Protein AF-A0A7C2IXJ1-F1 (afdb_monomer)

Nearest PDB structures (foldseek):
  2lq8-assembly1_A  TM=8.793E-01  e=2.655E-02  Thermotoga maritima
  9bcu-assembly1_G  TM=8.445E-01  e=6.177E-02  Thermococcus kodakarensis
  3p8b-assembly1_B  TM=8.649E-01  e=1.085E-01  Pyrococcus furiosus
  7zs1-assembly1_A  TM=6.566E-01  e=6.950E-01  Candidatus Kuenenia
  5gl6-assembly2_B  TM=5.160E-01  e=2.143E+00  Mycolicibacterium smegmatis MC2 155

Secondary structure (DSSP, 8-state):
---B-TTSPBP-TT-EEEE-SSS-EEEEEEEEEGGGTEEEEEEEETTEEEEEEEEGGGEEEPPP-

Foldseek 3Di:
DFAAALVRHTDDFQFWKWFQDVVIFIFTFHADDVVVQWTWTWTQDPVGIDIDIDHRHRIDTDDDD

Radius of gyration: 10.87 Å; Cα contacts (8 Å, |Δi|>4): 146; chains: 1; bounding box: 26×19×26 Å

pLDDT: mean 93.76, std 5.7, range [65.94, 97.75]

Solvent-accessible surface area (backbone atoms only — not comparable to full-atom values): 3792 Å² total; per-residue (Å²): 125,87,44,40,25,70,84,68,48,81,62,53,66,73,39,44,31,37,38,75,51,92,78,67,45,59,29,32,28,70,42,74,42,56,96,74,49,31,31,33,30,41,31,75,53,97,93,44,78,46,81,41,82,43,48,32,73,44,30,42,81,48,78,82,132

Structure (mmCIF, N/CA/C/O backbone):
data_AF-A0A7C2IXJ1-F1
#
_entry.id   AF-A0A7C2IXJ1-F1
#
loop_
_atom_site.group_PDB
_atom_site.id
_atom_site.type_symbol
_atom_site.label_atom_id
_atom_site.label_alt_id
_atom_site.label_comp_id
_atom_site.label_asym_id
_atom_site.label_entity_id
_atom_site.label_seq_id
_atom_site.pdbx_PDB_ins_code
_atom_site.Cartn_x
_atom_site.Cartn_y
_atom_site.Cartn_z
_atom_site.occupancy
_atom_site.B_iso_or_equiv
_atom_site.auth_seq_id
_atom_site.auth_comp_id
_atom_site.auth_asym_id
_atom_site.auth_atom_id
_atom_site.pdbx_PDB_model_num
ATOM 1 N N . MET A 1 1 ? -10.159 7.361 11.755 1.00 74.12 1 MET A N 1
ATOM 2 C CA . MET A 1 1 ? -10.496 6.121 11.025 1.00 74.12 1 MET A CA 1
ATOM 3 C C . MET A 1 1 ? -9.220 5.538 10.458 1.00 74.12 1 MET A C 1
ATOM 5 O O . MET A 1 1 ? -8.485 6.270 9.803 1.00 74.12 1 MET A O 1
ATOM 9 N N . THR A 1 2 ? -8.958 4.267 10.749 1.00 86.88 2 THR A N 1
ATOM 10 C CA . THR A 1 2 ? -7.839 3.499 10.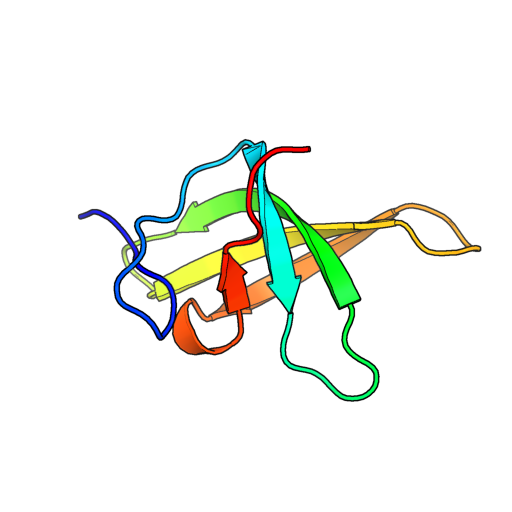188 1.00 86.88 2 THR A CA 1
ATOM 11 C C . THR A 1 2 ? -8.248 2.970 8.819 1.00 86.88 2 THR A C 1
ATOM 13 O O . THR A 1 2 ? -9.362 2.466 8.667 1.00 86.88 2 THR A O 1
ATOM 16 N N . LEU A 1 3 ? -7.381 3.133 7.823 1.00 93.44 3 LEU A N 1
ATOM 17 C CA . LEU A 1 3 ? -7.596 2.592 6.486 1.00 93.44 3 LEU A CA 1
ATOM 18 C C . LEU A 1 3 ? -6.985 1.192 6.424 1.00 93.44 3 LEU A C 1
ATOM 20 O O . LEU A 1 3 ? -5.918 0.979 6.995 1.00 93.44 3 LEU A O 1
ATOM 24 N N . HIS A 1 4 ? -7.649 0.266 5.744 1.00 96.75 4 HIS A N 1
ATOM 25 C CA . HIS A 1 4 ? -7.180 -1.109 5.609 1.00 96.75 4 HIS A CA 1
ATOM 26 C C . HIS A 1 4 ? -7.004 -1.454 4.136 1.00 96.75 4 HIS A C 1
ATOM 28 O O . HIS A 1 4 ? -7.731 -0.921 3.297 1.00 96.75 4 HIS A O 1
ATOM 34 N N . ASP A 1 5 ? -6.048 -2.324 3.836 1.00 95.88 5 ASP A N 1
ATOM 35 C CA . ASP A 1 5 ? -5.927 -2.919 2.512 1.00 95.88 5 ASP A CA 1
ATOM 36 C C . ASP A 1 5 ? -7.084 -3.899 2.236 1.00 95.88 5 ASP A C 1
ATOM 38 O O . ASP A 1 5 ? -7.975 -4.110 3.069 1.00 95.88 5 ASP A O 1
ATOM 42 N N . ARG A 1 6 ? -7.074 -4.538 1.064 1.00 92.88 6 ARG A N 1
ATOM 43 C CA . ARG A 1 6 ? -8.139 -5.474 0.673 1.00 92.88 6 ARG A CA 1
ATOM 44 C C . ARG A 1 6 ? -8.247 -6.739 1.536 1.00 92.88 6 ARG A C 1
ATOM 46 O O . ARG A 1 6 ? -9.249 -7.443 1.444 1.00 92.88 6 ARG A O 1
ATOM 53 N N . HIS A 1 7 ? -7.233 -7.036 2.344 1.00 94.62 7 HIS A N 1
ATOM 54 C CA . HIS A 1 7 ? -7.199 -8.165 3.273 1.00 94.62 7 HIS A CA 1
ATOM 55 C C . HIS A 1 7 ? -7.536 -7.748 4.710 1.00 94.62 7 HIS A C 1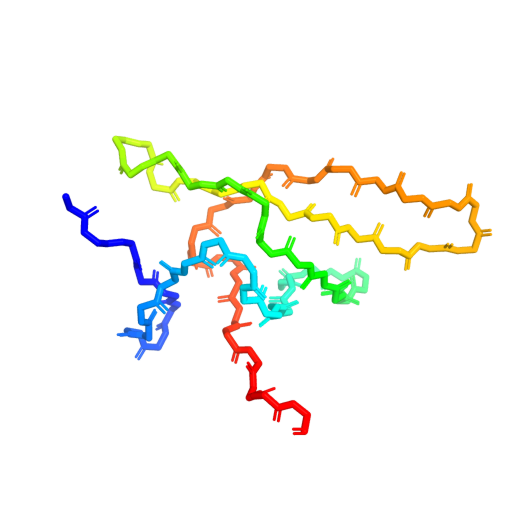
ATOM 57 O O . HIS A 1 7 ? -7.465 -8.572 5.620 1.00 94.62 7 HIS A O 1
ATOM 63 N N . GLY A 1 8 ? -7.914 -6.485 4.928 1.00 94.88 8 GLY A N 1
ATOM 64 C CA . GLY A 1 8 ? -8.205 -5.959 6.256 1.00 94.88 8 GLY A CA 1
ATOM 65 C C . GLY A 1 8 ? -6.952 -5.606 7.059 1.00 94.88 8 GLY A C 1
ATOM 66 O O . GLY A 1 8 ? -7.064 -5.376 8.260 1.00 94.88 8 GLY A O 1
ATOM 67 N N . GLN A 1 9 ? -5.771 -5.539 6.435 1.00 95.31 9 GLN A N 1
ATOM 68 C CA . GLN A 1 9 ? -4.540 -5.149 7.122 1.00 95.31 9 GLN A CA 1
ATOM 69 C C . GLN A 1 9 ? -4.466 -3.627 7.269 1.00 95.31 9 GLN A C 1
ATOM 71 O O . GLN A 1 9 ? -4.692 -2.913 6.289 1.00 95.31 9 GLN A O 1
ATOM 76 N N . PRO A 1 10 ? -4.138 -3.093 8.457 1.00 95.75 10 PRO A N 1
ATOM 77 C CA . PRO A 1 10 ? -4.075 -1.655 8.667 1.00 95.75 10 PRO A CA 1
ATOM 78 C C . PRO A 1 10 ? -2.922 -1.031 7.871 1.00 95.75 10 PRO A C 1
ATOM 80 O O . PRO A 1 10 ? -1.771 -1.464 7.934 1.00 95.75 10 PRO A O 1
ATOM 83 N N . LEU A 1 11 ? -3.230 0.037 7.141 1.00 95.88 11 LEU A N 1
ATOM 84 C CA . LEU A 1 11 ? -2.257 0.823 6.391 1.00 95.88 11 LEU A CA 1
ATOM 85 C C . LEU A 1 11 ? -1.780 2.012 7.230 1.00 95.88 11 LEU A C 1
ATOM 87 O O . LEU A 1 11 ? -2.582 2.717 7.847 1.00 95.88 11 LEU A O 1
ATOM 91 N N . ALA A 1 12 ? -0.473 2.272 7.197 1.00 96.25 12 ALA A N 1
ATOM 92 C CA . ALA A 1 12 ? 0.163 3.411 7.850 1.00 96.25 12 ALA A CA 1
ATOM 93 C C . ALA A 1 12 ? 1.264 4.008 6.954 1.00 96.25 12 ALA A C 1
ATOM 95 O O . ALA A 1 12 ? 1.830 3.289 6.127 1.00 96.25 12 ALA A O 1
ATOM 96 N N . PRO A 1 13 ? 1.594 5.308 7.093 1.00 96.81 13 PRO A N 1
ATOM 97 C CA . PRO A 1 13 ? 2.798 5.866 6.483 1.00 96.81 13 PRO A CA 1
ATOM 98 C C . PRO A 1 13 ? 4.055 5.068 6.868 1.00 96.81 13 PRO A C 1
ATOM 100 O O . PRO A 1 13 ? 4.188 4.641 8.011 1.00 96.81 13 PRO A O 1
ATOM 103 N N . GLY A 1 14 ? 4.959 4.860 5.911 1.00 96.06 14 GLY A N 1
ATOM 104 C CA . GLY A 1 14 ? 6.157 4.026 6.041 1.00 96.06 14 GLY A CA 1
ATOM 105 C C . GLY A 1 14 ? 5.954 2.552 5.669 1.00 96.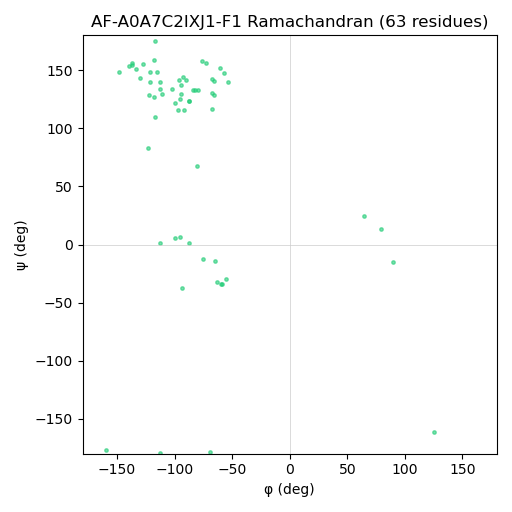06 14 GLY A C 1
ATOM 106 O O . GLY A 1 14 ? 6.929 1.841 5.436 1.00 96.06 14 GLY A O 1
ATOM 107 N N . HIS A 1 15 ? 4.711 2.067 5.562 1.00 96.62 15 HIS A N 1
ATOM 108 C CA . HIS A 1 15 ? 4.458 0.697 5.111 1.00 96.62 15 HIS A CA 1
ATOM 109 C C . HIS A 1 15 ? 4.869 0.496 3.650 1.00 96.62 15 HIS A C 1
ATOM 111 O O . HIS A 1 15 ? 4.605 1.339 2.789 1.00 96.62 15 HIS A O 1
ATOM 117 N N . ARG A 1 16 ? 5.458 -0.666 3.354 1.00 97.06 16 ARG A N 1
ATOM 118 C CA . ARG A 1 16 ? 5.690 -1.111 1.978 1.00 97.06 16 ARG A CA 1
ATOM 119 C C . ARG A 1 16 ? 4.423 -1.770 1.460 1.00 97.06 16 ARG A C 1
ATOM 121 O O . ARG A 1 16 ? 3.836 -2.606 2.137 1.00 97.06 16 ARG A O 1
ATOM 128 N N . VAL A 1 17 ? 4.009 -1.404 0.258 1.00 97.12 17 VAL A N 1
ATOM 129 C CA . VAL A 1 17 ? 2.797 -1.930 -0.370 1.00 97.12 17 VAL A CA 1
ATOM 130 C C . VAL A 1 17 ? 3.067 -2.333 -1.812 1.00 97.12 17 VAL A C 1
ATOM 132 O O . VAL A 1 17 ? 3.915 -1.746 -2.494 1.00 97.12 17 VAL A O 1
ATOM 135 N N . ARG A 1 18 ? 2.317 -3.323 -2.291 1.00 97.00 18 ARG A N 1
ATOM 136 C CA . ARG A 1 18 ? 2.172 -3.634 -3.711 1.00 97.00 18 ARG A CA 1
ATOM 137 C C . ARG A 1 18 ? 0.913 -2.954 -4.226 1.00 97.00 18 ARG A C 1
ATOM 139 O O . ARG A 1 18 ? -0.163 -3.164 -3.689 1.00 97.00 18 ARG A O 1
ATOM 146 N N . VAL A 1 19 ? 1.048 -2.161 -5.278 1.00 96.50 19 VAL A N 1
ATOM 147 C CA . VAL A 1 19 ? -0.067 -1.561 -6.007 1.00 96.50 19 VAL A CA 1
ATOM 148 C C . VAL A 1 19 ? -0.532 -2.544 -7.082 1.00 96.50 19 VAL A C 1
ATOM 150 O O . VAL A 1 19 ? 0.261 -2.957 -7.933 1.00 96.50 19 VAL A O 1
ATOM 153 N N . LEU A 1 20 ? -1.815 -2.902 -7.044 1.00 95.31 20 LEU A N 1
ATOM 154 C CA . LEU A 1 20 ? -2.472 -3.885 -7.908 1.00 95.31 20 LEU A CA 1
ATOM 155 C C . LEU A 1 20 ? -2.827 -3.287 -9.272 1.00 95.31 20 LEU A C 1
ATOM 157 O O . LEU A 1 20 ? -3.988 -3.069 -9.607 1.00 95.31 20 LEU A O 1
ATOM 161 N N . ARG A 1 21 ? -1.793 -2.979 -10.049 1.00 90.75 21 ARG A N 1
ATOM 162 C CA . ARG A 1 21 ? -1.881 -2.548 -11.450 1.00 90.75 21 ARG A CA 1
ATOM 163 C C . ARG A 1 21 ? -1.180 -3.569 -12.341 1.00 90.75 21 ARG A C 1
ATOM 165 O O . ARG A 1 21 ? -0.561 -4.501 -11.833 1.00 90.75 21 ARG A O 1
ATOM 172 N N . ASP A 1 22 ? -1.261 -3.371 -13.651 1.00 90.62 22 ASP A N 1
ATOM 173 C CA . ASP A 1 22 ? -0.554 -4.185 -14.638 1.00 90.62 22 ASP A CA 1
ATOM 174 C C . ASP A 1 22 ? 0.449 -3.314 -15.429 1.00 90.62 22 ASP A C 1
ATOM 176 O O . ASP A 1 22 ? 0.018 -2.425 -16.168 1.00 90.62 22 ASP A O 1
ATOM 180 N N . PRO A 1 23 ? 1.776 -3.480 -15.243 1.00 91.69 23 PRO A N 1
ATOM 181 C CA . PRO A 1 23 ? 2.426 -4.381 -14.288 1.00 91.69 23 PRO A CA 1
ATOM 182 C C . PRO A 1 23 ? 2.296 -3.892 -12.829 1.00 91.69 23 PRO A C 1
ATOM 184 O O . PRO A 1 23 ? 2.156 -2.685 -12.586 1.00 91.69 23 PRO A O 1
ATOM 187 N N . PRO A 1 24 ? 2.388 -4.796 -11.834 1.00 94.19 24 PRO A N 1
ATOM 188 C CA . PRO A 1 24 ? 2.306 -4.417 -10.430 1.00 94.19 24 PRO A CA 1
ATOM 189 C C . PRO A 1 24 ? 3.522 -3.590 -10.020 1.00 94.19 24 PRO A C 1
ATOM 191 O O . PRO A 1 24 ? 4.656 -3.858 -10.423 1.00 94.19 24 PRO A O 1
ATOM 194 N N . LEU A 1 25 ? 3.289 -2.597 -9.165 1.00 95.19 25 LEU A N 1
ATOM 195 C CA . LEU A 1 25 ? 4.330 -1.703 -8.662 1.00 95.19 25 LEU A CA 1
ATOM 196 C C . LEU A 1 25 ? 4.502 -1.894 -7.160 1.00 95.19 25 LEU A C 1
ATOM 198 O O . LEU A 1 25 ? 3.541 -2.184 -6.455 1.00 95.19 25 LEU A O 1
ATOM 202 N N . GLN A 1 26 ? 5.717 -1.711 -6.654 1.00 95.69 26 GLN A N 1
ATOM 203 C CA . GLN A 1 26 ? 5.979 -1.694 -5.215 1.00 95.69 26 GLN A CA 1
ATOM 204 C C . GLN A 1 26 ? 6.398 -0.296 -4.788 1.00 95.69 26 GLN A C 1
ATOM 206 O O . GLN A 1 26 ? 7.162 0.377 -5.484 1.00 95.69 26 GLN A O 1
ATOM 211 N N . GLY A 1 27 ? 5.916 0.133 -3.631 1.00 96.06 27 GLY A N 1
ATOM 212 C CA . GLY A 1 27 ? 6.235 1.448 -3.108 1.00 96.06 27 GLY A CA 1
ATOM 213 C C . GLY A 1 27 ? 6.020 1.556 -1.613 1.00 96.06 27 GLY A C 1
ATOM 214 O O . GLY A 1 27 ? 5.683 0.585 -0.939 1.00 96.06 27 GLY A O 1
ATOM 215 N N . GLU A 1 28 ? 6.243 2.757 -1.106 1.00 97.50 28 GLU A N 1
ATOM 216 C CA . GLU A 1 28 ? 6.086 3.095 0.303 1.00 97.50 28 GLU A CA 1
ATOM 217 C C . GLU A 1 28 ? 4.914 4.057 0.479 1.00 97.50 28 GLU A C 1
ATOM 219 O O . GLU A 1 28 ? 4.781 5.034 -0.262 1.00 97.50 28 GLU A O 1
ATOM 224 N N . VAL A 1 29 ? 4.051 3.790 1.455 1.00 97.31 29 VAL A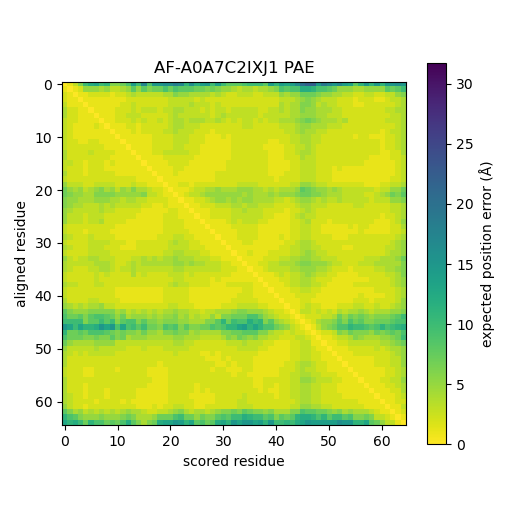 N 1
ATOM 225 C CA . VAL A 1 29 ? 2.954 4.691 1.807 1.00 97.31 29 VAL A CA 1
ATOM 226 C C . VAL A 1 29 ? 3.544 5.961 2.405 1.00 97.31 29 VAL A C 1
ATOM 228 O O . VAL A 1 29 ? 4.135 5.938 3.478 1.00 97.31 29 VAL A O 1
ATOM 231 N N . 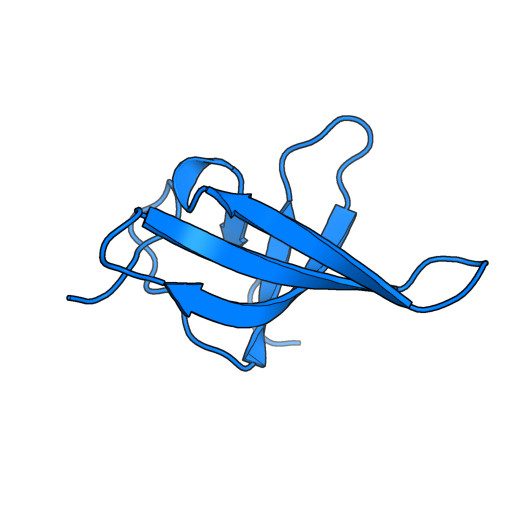ARG A 1 30 ? 3.344 7.099 1.748 1.00 97.56 30 ARG A N 1
ATOM 232 C CA . ARG A 1 30 ? 3.789 8.400 2.259 1.00 97.56 30 ARG A CA 1
ATOM 233 C C . ARG A 1 30 ? 2.704 9.124 3.037 1.00 97.56 30 ARG A C 1
ATOM 235 O O . ARG A 1 30 ? 2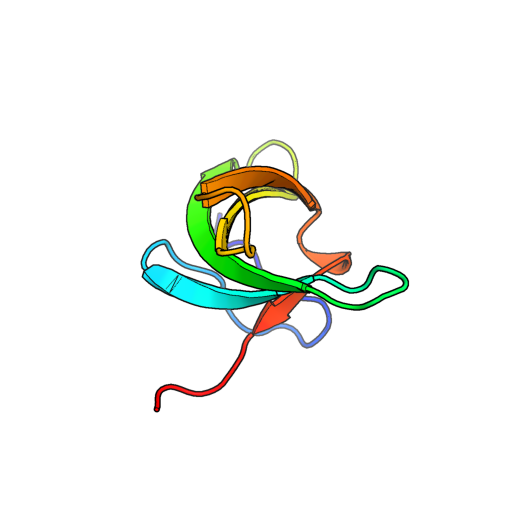.987 9.804 4.019 1.00 97.56 30 ARG A O 1
ATOM 242 N N . ARG A 1 31 ? 1.455 9.004 2.590 1.00 96.69 31 ARG A N 1
ATOM 243 C CA . ARG A 1 31 ? 0.309 9.693 3.189 1.00 96.69 31 ARG A CA 1
ATOM 244 C C . ARG A 1 31 ? -0.945 8.849 3.057 1.00 96.69 31 ARG A C 1
ATOM 246 O O . ARG A 1 31 ? -1.123 8.157 2.064 1.00 96.69 31 ARG A O 1
ATOM 253 N N . ILE A 1 32 ? -1.840 8.975 4.029 1.00 96.56 32 ILE A N 1
ATOM 254 C CA . ILE A 1 32 ? -3.179 8.387 3.997 1.00 96.56 32 ILE A CA 1
ATOM 255 C C . ILE A 1 32 ? -4.205 9.511 4.123 1.00 96.56 32 ILE A C 1
ATOM 257 O O . ILE A 1 32 ? -4.013 10.451 4.898 1.00 96.56 32 ILE A O 1
ATOM 261 N N . VAL A 1 33 ? -5.299 9.419 3.367 1.00 95.06 33 VAL A N 1
ATOM 262 C CA . VAL A 1 33 ? -6.437 10.339 3.447 1.00 95.06 33 VAL A CA 1
ATOM 263 C C . VAL A 1 33 ? -7.708 9.527 3.730 1.00 95.06 33 VAL A C 1
ATOM 265 O O . VAL A 1 33 ? -8.460 9.204 2.807 1.00 95.06 33 VAL A O 1
ATOM 268 N N . PRO A 1 34 ? -7.981 9.193 5.011 1.00 92.81 34 PRO A N 1
ATOM 269 C CA . PRO A 1 34 ? -9.042 8.251 5.376 1.00 92.81 34 PRO A CA 1
ATOM 270 C C . PRO A 1 34 ? -10.434 8.682 4.916 1.00 92.81 34 PRO A C 1
ATOM 272 O O . PRO A 1 34 ? -11.232 7.838 4.528 1.00 92.81 34 PRO A O 1
ATOM 275 N N . ARG A 1 35 ? -10.708 9.997 4.897 1.00 93.25 35 ARG A N 1
ATOM 276 C CA . ARG A 1 35 ? -11.992 10.565 4.448 1.00 93.25 35 ARG A CA 1
ATOM 277 C C . ARG A 1 35 ? -12.384 10.121 3.034 1.00 93.25 35 ARG A C 1
ATOM 279 O O . ARG A 1 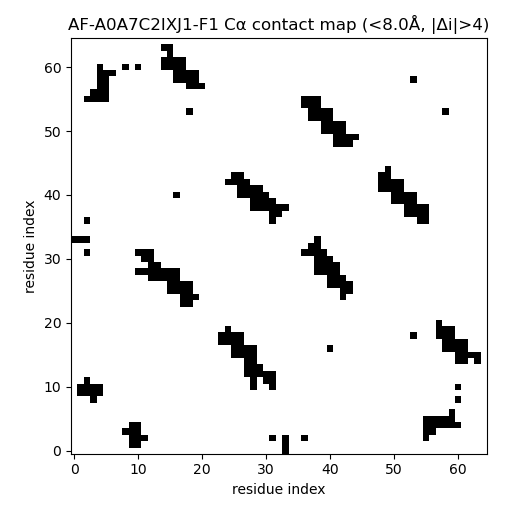35 ? -13.571 10.044 2.746 1.00 93.25 35 ARG A O 1
ATOM 286 N N . TYR A 1 36 ? -11.401 9.855 2.176 1.00 93.81 36 TYR A N 1
ATOM 287 C CA . TYR A 1 36 ? -11.621 9.473 0.781 1.00 93.81 36 TYR A CA 1
ATOM 288 C C . TYR A 1 36 ? -11.202 8.029 0.481 1.00 93.81 36 TYR A C 1
ATOM 290 O O . TYR A 1 36 ? -11.297 7.604 -0.663 1.00 93.81 36 TYR A O 1
ATOM 298 N N . GLY A 1 37 ? -10.719 7.277 1.477 1.00 95.25 37 GLY A N 1
ATOM 299 C CA . GLY A 1 37 ? -10.265 5.898 1.276 1.00 95.25 37 GLY A CA 1
ATOM 300 C C . GLY A 1 37 ? -9.040 5.760 0.363 1.00 95.25 37 GLY A C 1
ATOM 301 O O . GLY A 1 37 ? -8.845 4.708 -0.244 1.00 95.25 37 GLY A O 1
ATOM 302 N N . VAL A 1 38 ? -8.226 6.815 0.247 1.00 96.94 38 VAL A N 1
ATOM 303 C CA . VAL A 1 38 ? -7.047 6.852 -0.632 1.00 96.94 38 VAL A CA 1
ATOM 304 C C . VAL A 1 38 ? -5.755 7.035 0.151 1.00 96.94 38 VAL A C 1
ATOM 306 O O . VAL A 1 38 ? -5.738 7.560 1.270 1.00 96.94 38 VAL A O 1
ATOM 309 N N . LEU A 1 39 ? -4.655 6.644 -0.476 1.00 96.81 39 LEU A N 1
ATOM 310 C CA . LEU A 1 39 ? -3.300 6.827 0.011 1.00 96.81 39 LEU A CA 1
ATOM 311 C C . LEU A 1 39 ? -2.373 7.278 -1.121 1.00 96.81 39 LEU A C 1
ATOM 313 O O . LEU A 1 39 ? -2.628 7.036 -2.300 1.00 96.81 39 LEU A O 1
ATOM 317 N N . THR A 1 40 ? -1.287 7.941 -0.741 1.00 97.75 40 THR A N 1
ATOM 318 C CA . THR A 1 40 ? -0.186 8.300 -1.631 1.00 97.75 40 THR A CA 1
ATOM 319 C C . THR A 1 40 ? 0.937 7.293 -1.437 1.00 97.75 40 THR A C 1
ATOM 321 O O . THR A 1 40 ? 1.457 7.160 -0.328 1.00 97.75 40 THR A O 1
ATOM 324 N N . VAL A 1 41 ? 1.321 6.609 -2.509 1.00 97.56 41 VAL A N 1
ATOM 325 C CA . VAL A 1 41 ? 2.413 5.633 -2.548 1.00 97.56 41 VAL A CA 1
ATOM 326 C C . VAL A 1 41 ? 3.558 6.202 -3.373 1.00 97.56 41 VAL A C 1
ATOM 328 O O . VAL A 1 41 ? 3.350 6.641 -4.502 1.00 97.56 41 VAL A O 1
ATOM 331 N N . VAL A 1 42 ? 4.772 6.175 -2.833 1.00 97.62 42 VAL A N 1
ATOM 332 C CA . VAL A 1 42 ? 5.986 6.531 -3.570 1.00 97.62 42 VAL A CA 1
ATOM 333 C C . VAL A 1 42 ? 6.564 5.264 -4.181 1.00 97.62 42 VAL A C 1
ATOM 335 O O . VAL A 1 42 ? 6.991 4.362 -3.463 1.00 97.62 42 VAL A O 1
ATOM 338 N N . VAL A 1 43 ? 6.590 5.199 -5.507 1.00 95.50 43 VAL A N 1
ATOM 339 C CA . VAL A 1 43 ? 7.177 4.092 -6.270 1.00 95.50 43 VAL A CA 1
ATOM 340 C C . VAL A 1 43 ? 8.537 4.530 -6.803 1.00 95.50 43 VAL A C 1
ATOM 342 O O . VAL A 1 43 ? 8.666 5.622 -7.358 1.00 95.50 43 VAL A O 1
ATOM 345 N N . ARG A 1 44 ? 9.558 3.680 -6.656 1.00 90.75 44 ARG A N 1
ATOM 346 C CA . ARG A 1 44 ? 10.888 3.900 -7.245 1.00 90.75 44 ARG A CA 1
ATOM 347 C C . ARG A 1 44 ? 10.997 3.129 -8.559 1.00 90.75 44 AR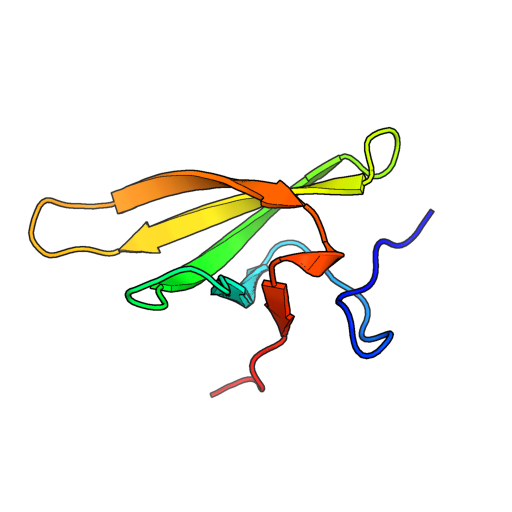G A C 1
ATOM 349 O O . ARG A 1 44 ? 10.946 1.903 -8.556 1.00 90.75 44 ARG A O 1
ATOM 356 N N . GLY A 1 45 ? 11.148 3.845 -9.667 1.00 86.00 45 GLY A N 1
ATOM 357 C CA . GLY A 1 45 ? 11.421 3.288 -10.992 1.00 86.00 45 GLY A CA 1
ATOM 358 C C . GLY A 1 45 ? 12.821 3.652 -11.493 1.00 86.00 45 GLY A C 1
ATOM 359 O O . GLY A 1 45 ? 13.571 4.369 -10.833 1.00 86.00 45 GLY A O 1
ATOM 360 N N . ARG A 1 46 ? 13.172 3.197 -12.705 1.00 81.88 46 ARG A N 1
ATOM 361 C CA . ARG A 1 46 ? 14.466 3.524 -13.346 1.00 81.88 46 ARG A CA 1
ATOM 362 C C . ARG A 1 46 ? 14.687 5.027 -13.542 1.00 81.88 46 ARG A C 1
ATOM 364 O O . ARG A 1 46 ? 15.819 5.478 -13.454 1.00 81.88 46 ARG A O 1
ATOM 371 N N . ALA A 1 47 ? 13.623 5.782 -13.812 1.00 84.69 47 ALA A N 1
ATOM 372 C CA . ALA A 1 47 ? 13.685 7.220 -14.078 1.00 84.69 47 ALA A CA 1
ATOM 373 C C . ALA A 1 47 ? 13.614 8.093 -12.808 1.00 84.69 47 ALA A C 1
ATOM 375 O O . ALA A 1 47 ? 13.611 9.316 -12.911 1.00 84.69 47 ALA A O 1
ATOM 376 N N . GLY A 1 48 ? 13.533 7.486 -11.619 1.00 91.31 48 GLY A N 1
ATOM 377 C CA . GLY A 1 48 ? 13.400 8.196 -10.349 1.00 91.31 48 GLY A CA 1
ATOM 378 C C . GLY A 1 48 ? 12.191 7.745 -9.535 1.00 91.31 48 GLY A C 1
ATOM 379 O O . GLY A 1 48 ? 11.657 6.651 -9.722 1.00 91.31 48 GLY A O 1
ATOM 380 N N . SER A 1 49 ? 11.784 8.587 -8.585 1.00 92.88 49 SER A N 1
ATOM 381 C CA . SER A 1 49 ? 10.621 8.327 -7.730 1.00 92.88 49 SER A CA 1
ATOM 382 C C . SER A 1 49 ? 9.381 9.027 -8.279 1.00 92.88 49 SER A C 1
ATOM 384 O O . SER A 1 49 ? 9.465 10.160 -8.748 1.00 92.88 49 SER A O 1
ATOM 386 N N . SER A 1 50 ? 8.227 8.372 -8.196 1.00 94.56 50 SER A N 1
ATOM 387 C CA . SER A 1 50 ? 6.931 8.943 -8.574 1.00 94.56 50 SER A CA 1
ATOM 388 C C . SER A 1 50 ? 5.914 8.733 -7.461 1.00 94.56 50 SER A C 1
ATOM 390 O O . SER A 1 50 ? 5.918 7.695 -6.800 1.00 94.56 50 SER A O 1
ATOM 392 N N . GLU A 1 51 ? 5.038 9.715 -7.257 1.00 96.00 51 GLU A N 1
ATOM 393 C CA . GLU A 1 51 ? 3.934 9.616 -6.303 1.00 96.00 51 GLU A CA 1
ATOM 394 C C . GLU A 1 51 ? 2.665 9.155 -7.021 1.00 96.00 51 GLU A C 1
ATOM 396 O O . GLU A 1 51 ? 2.276 9.711 -8.048 1.00 96.00 51 GLU A O 1
ATOM 401 N N . LEU A 1 52 ? 2.012 8.134 -6.476 1.00 95.81 52 LEU 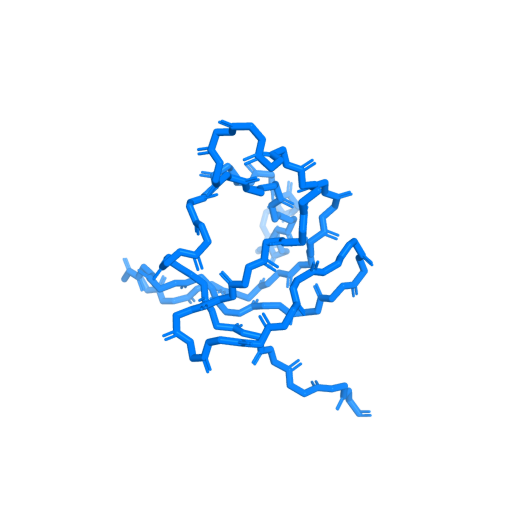A N 1
ATOM 402 C CA . LEU A 1 52 ? 0.753 7.598 -6.975 1.00 95.81 52 LEU A CA 1
ATOM 403 C C . LEU A 1 52 ? -0.323 7.765 -5.912 1.00 95.81 52 LEU A C 1
ATOM 405 O O . LEU A 1 52 ? -0.155 7.303 -4.787 1.00 95.81 52 LEU A O 1
ATOM 409 N N . MET A 1 53 ? -1.447 8.376 -6.276 1.00 97.06 53 MET A N 1
ATOM 410 C CA . MET A 1 53 ? -2.656 8.321 -5.459 1.00 97.06 53 MET A CA 1
ATOM 411 C C . MET A 1 53 ? -3.460 7.079 -5.849 1.00 97.06 53 MET A C 1
ATOM 413 O O . MET A 1 53 ? -3.778 6.891 -7.025 1.00 97.06 53 MET A O 1
ATOM 417 N N . VAL A 1 54 ? -3.742 6.220 -4.874 1.00 96.88 54 VAL A N 1
ATOM 418 C CA . VAL A 1 54 ? -4.421 4.929 -5.065 1.00 96.88 54 VAL A CA 1
ATOM 419 C C . VAL A 1 54 ? -5.463 4.718 -3.981 1.00 96.88 54 VAL A C 1
ATOM 421 O O . VAL A 1 54 ? -5.349 5.283 -2.888 1.00 96.88 54 VAL A O 1
ATOM 424 N N . ARG A 1 55 ? -6.484 3.916 -4.271 1.00 97.06 55 ARG A N 1
ATOM 425 C CA . ARG A 1 55 ? -7.429 3.481 -3.241 1.00 97.06 55 ARG A CA 1
ATOM 426 C C . ARG A 1 55 ? -6.813 2.388 -2.370 1.00 97.06 55 ARG A C 1
ATOM 428 O O . ARG A 1 55 ? -5.885 1.691 -2.773 1.00 97.06 55 ARG A O 1
ATOM 435 N N . ALA A 1 56 ? -7.345 2.233 -1.163 1.00 96.62 56 ALA A N 1
ATOM 436 C CA . ALA A 1 56 ? -6.900 1.193 -0.237 1.00 96.62 56 ALA A CA 1
ATOM 437 C C . ALA A 1 56 ? -7.137 -0.234 -0.758 1.00 96.62 56 ALA A C 1
ATOM 439 O O . ALA A 1 56 ? -6.355 -1.134 -0.476 1.00 96.62 56 ALA A O 1
ATOM 440 N N . ASP A 1 57 ? -8.199 -0.434 -1.542 1.00 96.56 57 ASP A N 1
ATOM 441 C CA . ASP A 1 57 ? -8.556 -1.721 -2.149 1.00 96.56 57 ASP A CA 1
ATOM 442 C C . ASP A 1 57 ? -7.673 -2.095 -3.355 1.00 96.56 57 ASP A C 1
ATOM 444 O O . ASP A 1 57 ? -7.682 -3.247 -3.794 1.00 96.56 57 ASP A O 1
ATOM 448 N N . GLU A 1 58 ? -6.888 -1.140 -3.862 1.00 96.94 58 GLU A N 1
ATOM 449 C CA . GLU A 1 58 ? -5.931 -1.296 -4.964 1.00 96.94 58 GLU A CA 1
ATOM 450 C C . GLU A 1 58 ? -4.504 -1.576 -4.474 1.00 96.94 58 GLU A C 1
ATOM 452 O O . GLU A 1 58 ? -3.564 -1.578 -5.273 1.00 96.94 58 GLU A O 1
ATOM 457 N N . VAL A 1 59 ? -4.314 -1.784 -3.170 1.00 96.94 59 VAL A N 1
ATOM 458 C CA . VAL A 1 59 ? -3.010 -2.112 -2.593 1.00 96.94 59 VAL A CA 1
ATOM 459 C C . VAL A 1 59 ? -3.066 -3.363 -1.726 1.00 96.94 59 VAL A C 1
ATOM 461 O O . VAL A 1 59 ? -4.105 -3.720 -1.176 1.00 96.94 59 VAL A O 1
ATOM 464 N N . GLU A 1 60 ? -1.913 -4.008 -1.600 1.00 97.44 60 GLU A N 1
ATOM 465 C CA . GLU A 1 60 ? -1.641 -5.099 -0.666 1.00 97.44 60 GLU A CA 1
ATOM 466 C C . GLU A 1 60 ? -0.471 -4.697 0.229 1.00 97.44 60 GLU A C 1
ATOM 468 O O . GLU A 1 60 ? 0.582 -4.277 -0.268 1.00 97.44 60 GLU A O 1
ATOM 473 N N . LEU A 1 61 ? -0.646 -4.817 1.546 1.00 97.44 61 LEU A N 1
ATOM 474 C CA . LEU A 1 61 ? 0.439 -4.612 2.496 1.00 97.44 61 LEU A CA 1
ATOM 475 C C . LEU A 1 61 ? 1.504 -5.697 2.312 1.00 97.44 61 LEU A C 1
ATOM 477 O O . LEU A 1 61 ? 1.206 -6.891 2.315 1.00 97.44 61 LEU A O 1
ATOM 481 N N . LEU A 1 62 ? 2.761 -5.281 2.163 1.00 96.19 62 LEU A N 1
ATOM 482 C CA . LEU A 1 62 ? 3.893 -6.199 2.123 1.00 96.19 62 LEU A CA 1
ATOM 483 C C . LEU A 1 62 ? 4.473 -6.368 3.531 1.00 96.19 62 LEU A C 1
ATOM 485 O O . LEU A 1 62 ? 4.516 -5.396 4.292 1.00 96.19 62 LEU A O 1
ATOM 489 N N . PRO A 1 63 ? 4.948 -7.575 3.882 1.00 89.19 63 PRO A N 1
ATOM 490 C CA . PRO A 1 63 ? 5.627 -7.790 5.148 1.00 89.19 63 PRO A CA 1
ATOM 491 C C . PRO A 1 63 ? 6.886 -6.913 5.248 1.00 89.19 63 PRO A C 1
ATOM 493 O O . PRO A 1 63 ? 7.485 -6.562 4.221 1.00 89.19 63 PRO A O 1
ATOM 496 N N . PRO A 1 64 ? 7.297 -6.546 6.475 1.00 79.19 64 PRO A N 1
ATOM 497 C CA . PRO A 1 64 ? 8.591 -5.915 6.682 1.00 79.19 64 PRO A CA 1
ATOM 498 C C . PRO A 1 64 ? 9.715 -6.821 6.141 1.00 79.19 64 PRO A C 1
ATOM 500 O O . PRO A 1 64 ? 9.549 -8.044 6.125 1.00 79.19 64 PRO A O 1
ATOM 503 N N . PRO A 1 65 ? 10.811 -6.226 5.636 1.00 65.94 65 PRO A N 1
ATOM 504 C CA . PRO A 1 65 ? 11.969 -6.972 5.151 1.00 65.94 65 PRO A CA 1
ATOM 505 C C . PRO A 1 65 ? 12.648 -7.797 6.249 1.00 65.94 65 PRO A C 1
ATOM 507 O O . PRO A 1 65 ? 12.534 -7.417 7.437 1.00 65.94 65 PRO A O 1
#

Mean predicted aligned error: 3.0 Å

Sequence (65 aa):
MTLHDRHGQPLAPGHRVRVLRDPPLQGEVRRIVPRYGVLTVVVRGRAGSSELMVRADEVELLPPP